Protein AF-A0A2N9HM85-F1 (afdb_monomer)

Organism: Fagus sylvatica (NCBI:txid28930)

Solvent-accessible surface area (backbone atoms only — not comparable to full-atom values): 8803 Å² total; per-residue (Å²): 139,84,81,83,81,77,75,78,82,62,70,68,52,64,62,59,63,73,64,68,80,76,82,79,84,82,86,87,78,65,55,76,76,68,76,42,79,41,68,39,23,58,72,33,53,54,25,59,75,50,76,71,78,40,60,45,69,61,37,33,52,51,23,52,52,49,54,49,51,52,48,57,45,32,49,74,68,55,48,31,87,81,44,66,90,64,82,64,99,50,78,68,79,36,53,92,46,44,84,79,74,85,58,92,87,58,59,78,91,76,63,75,72,59,95,60,85,48,70,67,35,42,21,55,50,22,51,52,39,51,52,37,51,57,57,62,75,72,111

Foldseek 3Di:
DDDDPDDDPPPVVVVVVVPPDPPDDDDDDDPDPTVDDAVCLCVQVVCVVVVNPDDSVVSNVVNVVVVVVVVVCCVVQQVCVLCVVPDDPDLCPLVVLAPPDDCPVPDLVPLPQDDDPDSSNSNSVNVSSVSSVVVVVVD

Nearest PDB structures (foldseek):
  3hb1-assembly2_B  TM=9.729E-01  e=5.567E-06  Homo sapiens
  3geb-assembly3_C  TM=9.424E-01  e=3.373E-06  Homo sapiens
  5zma-assembly1_B  TM=9.381E-01  e=3.566E-06  Homo sapiens
  7f8h-assembly1_B  TM=9.570E-01  e=1.894E-05  Homo sapiens
  7f8h-assembly2_A  TM=9.370E-01  e=1.434E-05  Homo sapiens

Mean predicted aligned error: 9.99 Å

pLDDT: mean 86.06, std 16.97, range [38.44, 98.06]

InterPro domains:
  IPR028472 Protein phosphatase EYA [PTHR10190] (21-137)
  IPR038102 EYA domain superfamily [G3DSA:3.40.50.12350] (25-139)

Radius of gyration: 25.87 Å; Cα contacts (8 Å, |Δi|>4): 83; chains: 1; bounding box: 54×26×94 Å

Structure (mmCIF, N/CA/C/O backbone):
data_AF-A0A2N9HM85-F1
#
_entry.id   AF-A0A2N9HM85-F1
#
loop_
_atom_site.group_PDB
_atom_site.id
_atom_site.type_symbol
_atom_site.label_atom_id
_atom_site.label_alt_id
_atom_site.label_comp_id
_atom_site.label_asym_id
_atom_site.label_entity_id
_atom_site.label_seq_id
_atom_site.pdbx_PDB_ins_code
_atom_site.Cartn_x
_atom_site.Cartn_y
_atom_site.Cartn_z
_atom_site.occupancy
_atom_site.B_iso_or_equiv
_atom_site.auth_seq_id
_atom_site.auth_comp_id
_atom_site.auth_asym_id
_atom_site.auth_atom_id
_atom_site.pdbx_PDB_model_num
ATOM 1 N N . MET A 1 1 ? -28.136 -8.174 -66.722 1.00 45.78 1 MET A N 1
ATOM 2 C CA . MET A 1 1 ? -27.991 -9.425 -65.947 1.00 45.78 1 MET A CA 1
ATOM 3 C C . MET A 1 1 ? -26.731 -9.283 -65.120 1.00 45.78 1 MET A C 1
ATOM 5 O O . MET A 1 1 ? -25.709 -8.934 -65.693 1.00 45.78 1 MET A O 1
ATOM 9 N N . GLY A 1 2 ? -26.832 -9.452 -63.808 1.00 41.81 2 GLY A N 1
ATOM 10 C CA . GLY A 1 2 ? -25.750 -9.206 -62.854 1.00 41.81 2 GLY A CA 1
ATOM 11 C C . GLY A 1 2 ? -26.347 -8.627 -61.581 1.00 41.81 2 GLY A C 1
ATOM 12 O O . GLY A 1 2 ? -26.688 -7.452 -61.539 1.00 41.81 2 GLY A O 1
ATOM 13 N N . GLU A 1 3 ? -26.612 -9.511 -60.634 1.00 39.69 3 GLU A N 1
ATOM 14 C CA . GLU A 1 3 ? -27.513 -9.351 -59.501 1.00 39.69 3 GLU A CA 1
ATOM 15 C C . GLU A 1 3 ? -26.946 -8.416 -58.421 1.00 39.69 3 GLU A C 1
ATOM 17 O O . GLU A 1 3 ? -25.785 -8.522 -58.034 1.00 39.69 3 GLU A O 1
ATOM 22 N N . ASN A 1 4 ? -27.790 -7.521 -57.897 1.00 38.44 4 ASN A N 1
ATOM 23 C CA . ASN A 1 4 ? -27.535 -6.852 -56.625 1.00 38.44 4 ASN A CA 1
ATOM 24 C C . ASN A 1 4 ? -27.737 -7.885 -55.509 1.00 38.44 4 ASN A C 1
ATOM 26 O O . ASN A 1 4 ? -28.881 -8.185 -55.159 1.00 38.44 4 ASN A O 1
ATOM 30 N N . LEU A 1 5 ? -26.651 -8.419 -54.944 1.00 41.34 5 LEU A N 1
ATOM 31 C CA . LEU A 1 5 ? -26.724 -9.152 -53.681 1.00 41.34 5 LEU A CA 1
ATOM 32 C C . LEU A 1 5 ? -27.127 -8.172 -52.571 1.00 41.34 5 LEU A C 1
ATOM 34 O O . LEU A 1 5 ? -26.307 -7.427 -52.038 1.00 41.34 5 LEU A O 1
ATOM 38 N N . ARG A 1 6 ? -28.417 -8.171 -52.229 1.00 44.88 6 ARG A N 1
ATOM 39 C CA . ARG A 1 6 ? -28.912 -7.653 -50.954 1.00 44.88 6 ARG A CA 1
ATOM 40 C C . ARG A 1 6 ? -28.466 -8.632 -49.872 1.00 44.88 6 ARG A C 1
ATOM 42 O O . ARG A 1 6 ? -28.985 -9.742 -49.794 1.00 44.88 6 ARG A O 1
ATOM 49 N N . VAL A 1 7 ? -27.490 -8.223 -49.072 1.00 50.09 7 VAL A N 1
ATOM 50 C CA . VAL A 1 7 ? -27.169 -8.896 -47.810 1.00 50.09 7 VAL A CA 1
ATOM 51 C C . VAL A 1 7 ? -28.343 -8.635 -46.848 1.00 50.09 7 VAL A C 1
ATOM 53 O O . VAL A 1 7 ? -28.803 -7.492 -46.796 1.00 50.09 7 VAL A O 1
ATOM 56 N N . PRO A 1 8 ? -28.896 -9.640 -46.146 1.00 42.66 8 PRO A N 1
ATOM 57 C CA . PRO A 1 8 ? -30.023 -9.419 -45.244 1.00 42.66 8 PRO A CA 1
ATOM 58 C C . PRO A 1 8 ? -29.569 -8.655 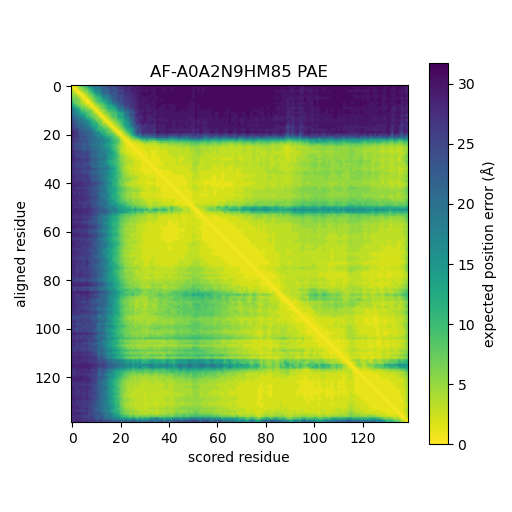-43.991 1.00 42.66 8 PRO A C 1
ATOM 60 O O . PRO A 1 8 ? -28.749 -9.152 -43.226 1.00 42.66 8 PRO A O 1
ATOM 63 N N . ASP A 1 9 ? -30.151 -7.478 -43.754 1.00 49.97 9 ASP A N 1
ATOM 64 C CA . ASP A 1 9 ? -29.974 -6.636 -42.554 1.00 49.97 9 ASP A CA 1
ATOM 65 C C . ASP A 1 9 ? -30.645 -7.218 -41.278 1.00 49.97 9 ASP A C 1
ATOM 67 O O . ASP A 1 9 ? -30.971 -6.483 -40.343 1.00 49.97 9 ASP A O 1
ATOM 71 N N . GLU A 1 10 ? -30.914 -8.528 -41.220 1.00 54.22 10 GLU A N 1
ATOM 72 C CA . GLU A 1 10 ? -31.702 -9.143 -40.135 1.00 54.22 10 GLU A CA 1
ATOM 73 C C . GLU A 1 10 ? -30.866 -9.813 -39.033 1.00 54.22 10 GLU A C 1
ATOM 75 O O . GLU A 1 10 ? -31.320 -9.863 -37.890 1.00 54.22 10 GLU A O 1
ATOM 80 N N . GLU A 1 11 ? -29.629 -10.252 -39.292 1.00 48.50 11 GLU A N 1
ATOM 81 C CA . GLU A 1 11 ? -28.813 -10.925 -38.259 1.00 48.50 11 GLU A CA 1
ATOM 82 C C . GLU A 1 11 ? -28.125 -9.952 -37.288 1.00 48.50 11 GLU A C 1
ATOM 84 O O . GLU A 1 11 ? -27.926 -10.264 -36.113 1.00 48.50 11 GLU A O 1
ATOM 89 N N . THR A 1 12 ? -27.823 -8.730 -37.726 1.00 46.34 12 THR A N 1
ATOM 90 C CA . THR A 1 12 ? -27.198 -7.696 -36.885 1.00 46.34 12 THR A CA 1
ATOM 91 C C . THR A 1 12 ? -28.178 -7.035 -35.923 1.00 46.34 12 THR A C 1
ATOM 93 O O . THR A 1 12 ? -27.752 -6.451 -34.930 1.00 46.34 12 THR A O 1
ATOM 96 N N . LYS A 1 13 ? -29.490 -7.143 -36.163 1.00 44.88 13 LYS A N 1
ATOM 97 C CA . LYS A 1 13 ? -30.505 -6.555 -35.281 1.00 44.88 13 LYS A CA 1
ATOM 98 C C . LYS A 1 13 ? -30.702 -7.371 -34.000 1.00 44.88 13 LYS A C 1
ATOM 100 O O . LYS A 1 13 ? -30.796 -6.788 -32.926 1.00 44.88 13 LYS A O 1
ATOM 105 N N . GLY A 1 14 ? -30.655 -8.703 -34.091 1.00 42.38 14 GLY A N 1
ATOM 106 C CA . GLY A 1 14 ? -30.880 -9.598 -32.946 1.00 42.38 14 GLY A CA 1
ATOM 107 C C . GLY A 1 14 ? -29.757 -9.606 -31.901 1.00 42.38 14 GLY A C 1
ATOM 108 O O . GLY A 1 14 ? -30.020 -9.821 -30.722 1.00 42.38 14 GLY A O 1
ATOM 109 N N . ILE A 1 15 ? -28.511 -9.328 -32.302 1.00 51.09 15 ILE A N 1
ATOM 110 C CA . ILE A 1 15 ? -27.353 -9.298 -31.386 1.00 51.09 15 ILE A CA 1
ATOM 111 C C . ILE A 1 15 ? -27.254 -7.947 -30.655 1.00 51.09 15 ILE A C 1
ATOM 113 O O . ILE A 1 15 ? -26.863 -7.881 -29.486 1.00 51.09 15 ILE A O 1
ATOM 117 N N . VAL A 1 16 ? -27.639 -6.858 -31.326 1.00 50.59 16 VAL A N 1
ATOM 118 C CA . VAL A 1 16 ? -27.582 -5.499 -30.762 1.00 50.59 16 VAL A CA 1
ATOM 119 C C . VAL A 1 16 ? -28.751 -5.246 -29.799 1.00 50.59 16 VAL A C 1
ATOM 121 O O . VAL A 1 16 ? -28.605 -4.499 -28.836 1.00 50.59 16 VAL A O 1
ATOM 124 N N . GLU A 1 17 ? -29.889 -5.917 -29.993 1.00 49.53 17 GLU A N 1
ATOM 125 C CA . GLU A 1 17 ? -31.078 -5.756 -29.146 1.00 49.53 17 GLU A CA 1
ATOM 126 C C . GLU A 1 17 ? -30.982 -6.534 -27.816 1.00 49.53 17 GLU A C 1
ATOM 128 O O . GLU A 1 17 ? -31.583 -6.129 -26.827 1.00 49.53 17 GLU A O 1
ATOM 133 N N . SER A 1 18 ? -30.160 -7.594 -27.734 1.00 52.47 18 SER A N 1
ATOM 134 C CA . SER A 1 18 ? -30.008 -8.401 -26.507 1.00 52.47 18 SER A CA 1
ATOM 135 C C . SER A 1 18 ? -28.888 -7.941 -25.562 1.00 52.47 18 SER A C 1
ATOM 137 O O . SER A 1 18 ? -28.656 -8.577 -24.532 1.00 52.47 18 SER A O 1
ATOM 139 N N . THR A 1 19 ? -28.135 -6.900 -25.924 1.00 55.09 19 THR A N 1
ATOM 140 C CA . THR A 1 19 ? -27.009 -6.380 -25.124 1.00 55.09 19 THR A CA 1
ATOM 141 C C . THR A 1 19 ? -27.318 -5.054 -24.436 1.00 55.09 19 THR A C 1
ATOM 143 O O . THR A 1 19 ? -26.558 -4.629 -23.564 1.00 55.09 19 THR A O 1
ATOM 146 N N . MET A 1 20 ? -28.453 -4.429 -24.756 1.00 61.69 20 MET A N 1
ATOM 147 C CA . MET A 1 20 ? -28.943 -3.274 -24.016 1.00 61.69 20 MET A CA 1
ATOM 148 C C . MET A 1 20 ? -29.717 -3.741 -22.781 1.00 61.69 20 MET A C 1
ATOM 150 O O . MET A 1 20 ? -30.691 -4.473 -22.897 1.00 61.69 20 MET A O 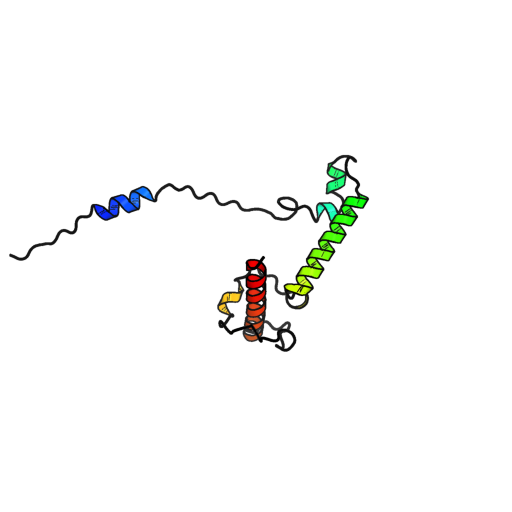1
ATOM 154 N N . ASP A 1 21 ? -29.267 -3.273 -21.618 1.00 62.81 21 ASP A N 1
ATOM 155 C CA . ASP A 1 21 ? -29.904 -3.374 -20.295 1.00 62.81 21 ASP A CA 1
ATOM 156 C C . ASP A 1 21 ? -29.343 -4.410 -19.307 1.00 62.81 21 ASP A C 1
ATOM 158 O O . ASP A 1 21 ? -29.991 -4.815 -18.343 1.00 62.81 21 ASP A O 1
ATOM 162 N N . ARG A 1 22 ? -28.060 -4.769 -19.437 1.00 71.12 22 ARG A N 1
ATOM 163 C CA . ARG A 1 22 ? -27.299 -5.132 -18.232 1.00 71.12 22 ARG A CA 1
ATOM 164 C C . ARG A 1 22 ? -26.881 -3.850 -17.531 1.00 71.12 22 ARG A C 1
ATOM 166 O O . ARG A 1 22 ? -25.825 -3.295 -17.822 1.00 71.12 22 ARG A O 1
ATOM 173 N N . ARG A 1 23 ? -27.733 -3.373 -16.622 1.00 84.81 23 ARG A N 1
ATOM 174 C CA . ARG A 1 23 ? -27.376 -2.322 -15.668 1.00 84.81 23 ARG A CA 1
ATOM 175 C C . ARG A 1 23 ? -26.071 -2.716 -14.968 1.00 84.81 23 ARG A C 1
ATOM 177 O O . ARG A 1 23 ? -26.022 -3.720 -14.261 1.00 84.81 23 ARG A O 1
ATOM 184 N N . LEU A 1 24 ? -25.014 -1.948 -15.221 1.00 90.06 24 LEU A N 1
ATOM 185 C CA . LEU A 1 24 ? -23.721 -2.107 -14.567 1.00 90.06 24 LEU A CA 1
ATOM 186 C C . LEU A 1 24 ? -23.717 -1.230 -13.316 1.00 90.06 24 LEU A C 1
ATOM 188 O O . LEU A 1 24 ? -23.663 -0.006 -13.422 1.00 90.06 24 LEU A O 1
ATOM 192 N N . ASP A 1 25 ? -23.775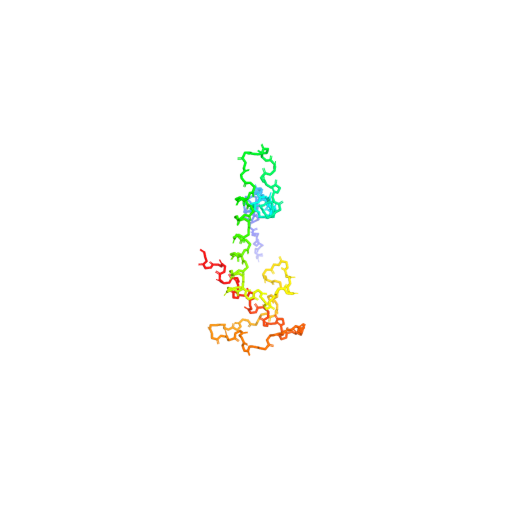 -1.851 -12.144 1.00 93.62 25 ASP A N 1
ATOM 193 C CA . ASP A 1 25 ? -23.610 -1.140 -10.880 1.00 93.62 25 ASP A CA 1
ATOM 194 C C . ASP A 1 25 ? -22.119 -1.119 -10.501 1.00 93.62 25 ASP A C 1
ATOM 196 O O . ASP A 1 25 ? -21.470 -2.161 -10.395 1.00 93.62 25 ASP A O 1
ATOM 200 N N . VAL A 1 26 ? -21.569 0.084 -10.316 1.00 96.00 26 VAL A N 1
ATOM 201 C CA . VAL A 1 26 ? -20.177 0.311 -9.900 1.00 96.00 26 VAL A CA 1
ATOM 202 C C . VAL A 1 26 ? -20.183 0.851 -8.475 1.00 96.00 26 VAL A C 1
ATOM 204 O O . VAL A 1 26 ? -20.730 1.923 -8.219 1.00 96.00 26 VAL A O 1
ATOM 207 N N . TYR A 1 27 ? -19.561 0.119 -7.552 1.00 95.69 27 TYR A N 1
ATOM 208 C CA . TYR A 1 27 ? -19.441 0.520 -6.151 1.00 95.69 27 TYR A CA 1
ATOM 209 C C . TYR A 1 27 ? -18.051 1.095 -5.892 1.00 95.69 27 TYR A C 1
ATOM 211 O O . TYR A 1 27 ? -17.048 0.401 -6.047 1.00 95.69 27 TYR A O 1
ATOM 219 N N . VAL A 1 28 ? -18.004 2.363 -5.490 1.00 96.31 28 VAL A N 1
ATOM 220 C CA . VAL A 1 28 ? -16.771 3.052 -5.103 1.00 96.31 28 VAL A CA 1
ATOM 221 C C . VAL A 1 28 ? -16.716 3.084 -3.583 1.00 96.31 28 VAL A C 1
ATOM 223 O O . VAL A 1 28 ? -17.616 3.632 -2.947 1.00 96.31 28 VAL A O 1
ATOM 226 N N . TRP A 1 29 ? -15.682 2.474 -3.014 1.00 97.00 29 TRP A N 1
ATOM 227 C CA . TRP A 1 29 ? -15.514 2.343 -1.571 1.00 97.00 29 TRP A CA 1
ATOM 228 C C . TRP A 1 29 ? -14.411 3.268 -1.073 1.00 97.00 29 TRP A C 1
ATOM 230 O O . TRP A 1 29 ? -13.358 3.375 -1.701 1.00 97.00 29 TRP A O 1
ATOM 240 N N . ASP A 1 30 ? -14.649 3.888 0.077 1.00 96.38 30 ASP A N 1
ATOM 241 C CA . ASP A 1 30 ? -13.565 4.362 0.930 1.00 96.38 30 ASP A CA 1
ATOM 242 C C . ASP A 1 30 ? -12.991 3.174 1.719 1.00 96.38 30 ASP A C 1
ATOM 244 O O . ASP A 1 30 ? -13.689 2.188 1.962 1.00 96.38 30 ASP A O 1
ATOM 248 N N . MET A 1 31 ? -11.715 3.232 2.086 1.00 95.38 31 MET A N 1
ATOM 249 C CA . MET A 1 31 ? -11.027 2.116 2.737 1.00 95.38 31 MET A CA 1
ATOM 250 C C . MET A 1 31 ? -11.093 2.232 4.259 1.00 95.38 31 MET A C 1
ATOM 252 O O . MET A 1 31 ? -11.637 1.355 4.933 1.00 95.38 31 MET A O 1
ATOM 256 N N . ASP A 1 32 ? -10.536 3.312 4.795 1.00 94.75 32 ASP A N 1
ATOM 257 C CA . ASP A 1 32 ? -10.351 3.513 6.227 1.00 94.75 32 ASP A CA 1
ATOM 258 C C . ASP A 1 32 ? -11.645 4.003 6.879 1.00 94.75 32 ASP A C 1
ATOM 260 O O . ASP A 1 32 ? -12.325 4.887 6.372 1.00 94.75 32 ASP A O 1
ATOM 264 N N . GLU A 1 33 ? -12.016 3.382 7.989 1.00 94.44 33 GLU A N 1
ATOM 265 C CA . GLU A 1 33 ? -13.277 3.588 8.711 1.00 94.44 33 GLU A CA 1
ATOM 266 C C . GLU A 1 33 ? -14.557 3.286 7.913 1.00 94.44 33 GLU A C 1
ATOM 268 O O . GLU A 1 33 ? -15.664 3.590 8.359 1.00 94.44 33 GLU A O 1
ATOM 273 N N . THR A 1 34 ? -14.412 2.618 6.763 1.00 95.12 34 THR A N 1
ATOM 274 C CA . THR A 1 34 ? -15.517 2.066 5.965 1.00 95.12 34 THR A CA 1
ATOM 275 C C . THR A 1 34 ? -15.364 0.558 5.779 1.00 95.12 34 THR A C 1
ATOM 277 O O . THR A 1 34 ? -16.237 -0.202 6.197 1.00 95.12 34 THR A O 1
ATOM 280 N N . LEU A 1 35 ? -14.261 0.105 5.173 1.00 96.38 35 LEU A N 1
ATOM 281 C CA . LEU A 1 35 ? -13.967 -1.322 4.997 1.00 96.38 35 LEU A CA 1
ATOM 282 C C . LEU A 1 35 ? -13.125 -1.880 6.146 1.00 96.38 35 LEU A C 1
ATOM 284 O O . LEU A 1 35 ? -13.322 -3.022 6.560 1.00 96.38 35 LEU A O 1
ATOM 288 N N . ILE A 1 36 ? -12.188 -1.079 6.651 1.00 95.81 36 ILE A N 1
ATOM 289 C CA . ILE A 1 36 ? -11.294 -1.435 7.757 1.00 95.81 36 ILE A CA 1
ATOM 290 C C . ILE A 1 36 ? -11.377 -0.390 8.866 1.00 95.81 36 ILE A C 1
ATOM 292 O O . ILE A 1 36 ? -11.793 0.734 8.619 1.00 95.81 36 ILE A O 1
ATOM 296 N N . LEU A 1 37 ? -10.953 -0.753 10.076 1.00 95.06 37 LEU A N 1
ATOM 297 C CA . LEU A 1 37 ? -10.812 0.175 11.197 1.00 95.06 37 LEU A CA 1
ATOM 298 C C . LEU A 1 37 ? -9.333 0.261 11.559 1.00 95.06 37 LEU A C 1
ATOM 300 O O . LEU A 1 37 ? -8.772 -0.738 12.014 1.00 95.06 37 LEU A O 1
ATOM 304 N N . LEU A 1 38 ? -8.694 1.414 11.363 1.00 96.19 38 LEU A N 1
ATOM 305 C CA . LEU A 1 38 ? -7.277 1.572 11.696 1.00 96.19 38 LEU A CA 1
ATOM 306 C C . LEU A 1 38 ? -7.004 2.906 12.379 1.00 96.19 38 LEU A C 1
ATOM 308 O O . LEU A 1 38 ? -6.532 2.913 13.519 1.00 96.19 38 LEU A O 1
ATOM 312 N N . LYS A 1 39 ? -7.338 4.034 11.746 1.00 95.94 39 LYS A N 1
ATOM 313 C CA . LYS A 1 39 ? -7.146 5.352 12.370 1.00 95.94 39 LYS A CA 1
ATOM 314 C C . LYS A 1 39 ? -7.947 5.486 13.659 1.00 95.94 39 LYS A C 1
ATOM 316 O O . LYS A 1 39 ? -7.423 6.000 14.645 1.00 95.94 39 LYS A O 1
ATOM 321 N N . SER A 1 40 ? -9.180 4.992 13.676 1.00 96.25 40 SER A N 1
ATOM 322 C CA . SER A 1 40 ? -10.079 5.025 14.830 1.00 96.25 40 SER A CA 1
ATOM 323 C C . SER A 1 40 ? -9.581 4.166 15.999 1.00 96.25 40 SER A C 1
ATOM 325 O O . SER A 1 40 ? -9.826 4.497 17.163 1.00 96.25 40 SER A O 1
ATOM 327 N N . LEU A 1 41 ? -8.830 3.094 15.711 1.00 97.06 41 LEU A N 1
ATOM 328 C CA . LEU A 1 41 ? -8.119 2.308 16.721 1.00 97.06 41 LEU A CA 1
ATOM 329 C C . LEU A 1 41 ? -6.906 3.066 17.262 1.00 97.06 41 LEU A C 1
ATOM 331 O O . LEU A 1 41 ? -6.702 3.083 18.472 1.00 97.06 41 LEU A O 1
ATOM 335 N N . LEU A 1 42 ? -6.126 3.711 16.389 1.00 97.06 42 LEU A N 1
ATOM 336 C CA . LEU A 1 42 ? -4.906 4.442 16.751 1.00 97.06 42 LEU A CA 1
ATOM 337 C C . LEU A 1 42 ? -5.171 5.713 17.564 1.00 97.06 42 LEU A C 1
ATOM 339 O O . LEU A 1 42 ? -4.376 6.058 18.437 1.00 97.06 42 LEU A O 1
ATOM 343 N N . ASN A 1 43 ? -6.273 6.411 17.290 1.00 96.19 43 ASN A N 1
ATOM 344 C CA . ASN A 1 43 ? -6.655 7.630 18.007 1.00 96.19 43 ASN A CA 1
ATOM 345 C C . ASN A 1 43 ? -7.677 7.385 19.134 1.00 96.19 43 ASN A C 1
ATOM 347 O O . ASN A 1 43 ? -8.035 8.327 19.834 1.00 96.19 43 ASN A O 1
ATOM 351 N N . GLY A 1 44 ? -8.143 6.145 19.317 1.00 94.94 44 GLY A N 1
ATOM 352 C CA . GLY A 1 44 ? -9.057 5.751 20.392 1.00 94.94 44 GLY A CA 1
ATOM 353 C C . GLY A 1 44 ? -10.537 6.071 20.160 1.00 94.94 44 GLY A C 1
ATOM 354 O O . GLY A 1 44 ? -11.386 5.586 20.914 1.00 94.94 44 GLY A O 1
ATOM 355 N N . THR A 1 45 ? -10.871 6.807 19.097 1.00 95.94 45 THR A N 1
ATOM 356 C CA . THR A 1 45 ? -12.251 7.232 18.801 1.00 95.94 45 THR A CA 1
ATOM 357 C C . THR A 1 45 ? -13.192 6.057 18.548 1.00 95.94 45 THR A C 1
ATOM 359 O O . THR A 1 45 ? -14.381 6.150 18.860 1.00 95.94 45 THR A O 1
ATOM 362 N N . TYR A 1 46 ? -12.669 4.917 18.075 1.00 94.94 46 TYR A N 1
ATOM 363 C CA . TYR A 1 46 ? -13.457 3.692 17.968 1.00 94.94 46 TYR A CA 1
ATOM 364 C C . TYR A 1 46 ? -14.002 3.266 19.329 1.00 94.94 46 TYR A C 1
ATOM 366 O O . TYR A 1 46 ? -15.188 3.006 19.443 1.00 94.94 46 TYR A O 1
ATOM 374 N N . ALA A 1 47 ? -13.177 3.202 20.377 1.00 94.94 47 ALA A N 1
ATOM 375 C CA . ALA A 1 47 ? -13.634 2.731 21.684 1.00 94.94 47 ALA A CA 1
ATOM 376 C C . ALA A 1 47 ? -14.583 3.733 22.364 1.00 94.94 47 ALA A C 1
ATOM 378 O O . ALA A 1 47 ? -15.568 3.325 22.986 1.00 94.94 47 ALA A O 1
ATOM 379 N N . GLU A 1 48 ? -14.316 5.033 22.205 1.00 93.75 48 GLU A N 1
ATOM 380 C CA . GLU A 1 48 ? -15.153 6.117 22.732 1.00 93.75 48 GLU A CA 1
ATOM 381 C C . GLU A 1 48 ? -16.579 6.073 22.170 1.00 93.75 48 GLU A C 1
ATOM 383 O O . GLU A 1 48 ? -17.542 6.217 22.925 1.00 93.75 48 GLU A O 1
ATOM 388 N N . ALA A 1 49 ? -16.730 5.776 20.874 1.00 93.69 49 ALA A N 1
ATOM 389 C CA . ALA A 1 49 ? -18.030 5.695 20.208 1.00 93.69 49 ALA A CA 1
ATOM 390 C C . ALA A 1 49 ? -18.972 4.624 20.799 1.00 93.69 49 ALA A C 1
ATOM 392 O O . ALA A 1 49 ? -20.188 4.702 20.623 1.00 93.69 49 ALA A O 1
ATOM 393 N N . PHE A 1 50 ? -18.437 3.639 21.52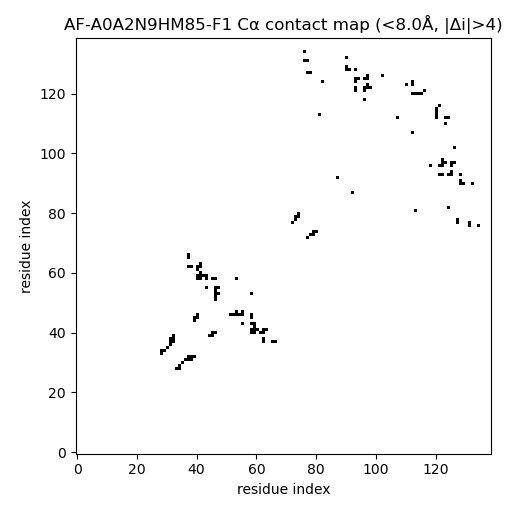8 1.00 92.69 50 PHE A N 1
ATOM 394 C CA . PHE A 1 50 ? -19.214 2.567 22.161 1.00 92.69 50 PHE A CA 1
ATOM 395 C C . PHE A 1 50 ? -19.463 2.794 23.662 1.00 92.69 50 PHE A C 1
ATOM 397 O O . PHE A 1 50 ? -19.796 1.849 24.379 1.00 92.69 50 PHE A O 1
ATOM 404 N N . ASN A 1 51 ? -19.326 4.030 24.160 1.00 87.06 51 ASN A N 1
ATOM 405 C CA . ASN A 1 51 ? -19.730 4.436 25.514 1.00 87.06 51 ASN A CA 1
ATOM 406 C C . ASN A 1 51 ? -19.206 3.505 26.630 1.00 87.06 51 ASN A C 1
ATOM 408 O O . ASN A 1 51 ? -19.945 3.101 27.528 1.00 87.06 51 ASN A O 1
ATOM 412 N N . GLY A 1 52 ? -17.923 3.136 26.556 1.00 85.56 52 GLY A N 1
ATOM 413 C CA . GLY A 1 52 ? -17.251 2.311 27.567 1.00 85.56 52 GLY A CA 1
ATOM 414 C C . GLY A 1 52 ? -17.466 0.801 27.429 1.00 85.56 52 GLY A C 1
ATOM 415 O O . GLY A 1 52 ? -16.935 0.040 28.233 1.00 85.56 52 GLY A O 1
ATOM 416 N N . SER A 1 53 ? -18.185 0.332 26.402 1.00 92.56 53 SER A N 1
ATOM 417 C CA . SER A 1 53 ? -18.336 -1.108 26.139 1.00 92.56 53 SER A CA 1
ATOM 418 C C . SER A 1 53 ? -17.118 -1.739 25.442 1.00 92.56 53 SER A C 1
ATOM 420 O O . SER A 1 53 ? -17.133 -2.934 25.135 1.00 92.56 53 SER A O 1
ATOM 422 N N . LYS A 1 54 ? -16.096 -0.942 25.113 1.00 94.31 54 LYS A N 1
ATOM 423 C CA . LYS A 1 54 ? -14.843 -1.361 24.475 1.00 94.31 54 LYS A CA 1
ATOM 424 C C . LYS A 1 54 ? -13.667 -0.921 25.340 1.00 94.31 54 LYS A C 1
ATOM 426 O O . LYS A 1 54 ? -13.693 0.155 25.929 1.00 94.31 54 LYS A O 1
ATOM 431 N N . ASP A 1 55 ? -12.630 -1.749 25.378 1.00 96.25 55 ASP A N 1
ATOM 432 C CA . ASP A 1 55 ? -11.376 -1.420 26.050 1.00 96.25 55 ASP A CA 1
ATOM 433 C C . ASP A 1 55 ? -10.536 -0.498 25.153 1.00 96.25 55 ASP A C 1
ATOM 435 O O . ASP A 1 55 ? -10.043 -0.912 24.098 1.00 96.25 55 ASP A O 1
ATOM 439 N N . LEU A 1 56 ? -10.396 0.760 25.578 1.00 95.25 56 LEU A N 1
ATOM 440 C CA . LEU A 1 56 ? -9.616 1.781 24.880 1.00 95.25 56 LEU A CA 1
ATOM 441 C C . LEU A 1 56 ? -8.142 1.385 24.744 1.00 95.25 56 LEU A C 1
ATOM 443 O O . LEU A 1 56 ? -7.569 1.502 23.662 1.00 95.25 56 LEU A O 1
ATOM 447 N N . GLN A 1 57 ? -7.532 0.893 25.824 1.00 96.81 57 GLN A N 1
ATOM 448 C CA . GLN A 1 57 ? -6.114 0.548 25.835 1.00 96.81 57 GLN A CA 1
ATOM 449 C C . GLN A 1 57 ? -5.846 -0.620 24.888 1.00 96.81 57 GLN A C 1
ATOM 451 O O . GLN A 1 57 ? -4.900 -0.579 24.099 1.00 96.81 57 GLN A O 1
ATOM 456 N N . LYS A 1 58 ? -6.727 -1.626 24.899 1.00 96.56 58 LYS A N 1
ATOM 457 C CA . LYS A 1 58 ? -6.629 -2.753 23.973 1.00 96.56 58 LYS A CA 1
ATOM 458 C C . LYS A 1 58 ? -6.816 -2.328 22.517 1.00 96.56 58 LYS A C 1
ATOM 460 O O . LYS A 1 58 ? -6.104 -2.832 21.652 1.00 96.56 58 LYS A O 1
ATOM 465 N N . GLY A 1 59 ? -7.737 -1.403 22.243 1.00 95.94 59 GLY A N 1
ATOM 466 C CA . GLY A 1 59 ? -7.933 -0.839 20.905 1.00 95.94 59 GLY A CA 1
ATOM 467 C C . GLY A 1 59 ? -6.670 -0.159 20.372 1.00 95.94 59 GLY A C 1
ATOM 468 O O . GLY A 1 59 ? -6.220 -0.481 19.273 1.00 95.94 59 GLY A O 1
ATOM 469 N N . LEU A 1 60 ? -6.049 0.694 21.192 1.00 97.88 60 LEU A N 1
ATOM 470 C CA . LEU A 1 60 ? -4.794 1.377 20.860 1.00 97.88 60 LEU A CA 1
ATOM 471 C C . LEU A 1 60 ? -3.643 0.391 20.614 1.00 97.88 60 LEU A C 1
ATOM 473 O O . LEU A 1 60 ? -2.851 0.580 19.691 1.00 97.88 60 LEU A O 1
ATOM 477 N N . GLU A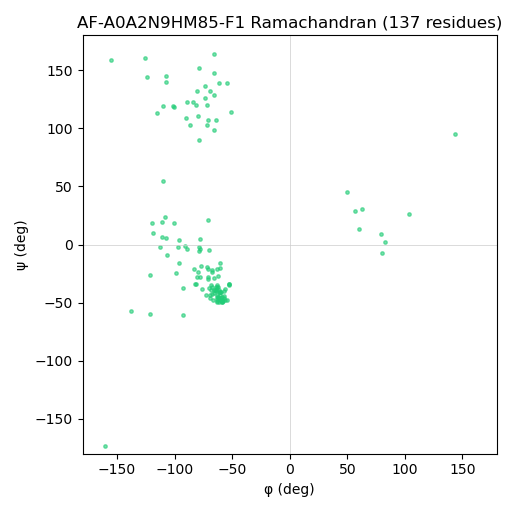 1 61 ? -3.538 -0.668 21.422 1.00 98.06 61 GLU A N 1
ATOM 478 C CA . GLU A 1 61 ? -2.547 -1.732 21.219 1.00 98.06 61 GLU A CA 1
ATOM 479 C C . GLU A 1 61 ? -2.728 -2.434 19.872 1.00 98.06 61 GLU A C 1
ATOM 481 O O . GLU A 1 61 ? -1.757 -2.594 19.135 1.00 98.06 61 GLU A O 1
ATOM 486 N N . ILE A 1 62 ? -3.960 -2.828 19.535 1.00 97.62 62 ILE A N 1
ATOM 487 C CA . ILE A 1 62 ? -4.263 -3.495 18.262 1.00 97.62 62 ILE A CA 1
ATOM 488 C C . ILE A 1 62 ? -3.941 -2.569 17.089 1.00 97.62 62 ILE A C 1
ATOM 490 O O . ILE A 1 62 ? -3.294 -3.017 16.146 1.00 97.62 62 ILE A O 1
ATOM 494 N N . GLY A 1 63 ? -4.334 -1.292 17.165 1.00 97.31 63 GLY A N 1
ATOM 495 C CA . GLY A 1 63 ? -4.035 -0.303 16.129 1.00 97.31 63 GLY A CA 1
ATOM 496 C C . GLY A 1 63 ? -2.533 -0.189 15.862 1.00 97.31 63 GLY A C 1
ATOM 497 O O . GLY A 1 63 ? -2.104 -0.301 14.718 1.00 97.31 63 GLY A O 1
ATOM 498 N N . LYS A 1 64 ? -1.719 -0.067 16.919 1.00 98.06 64 LYS A N 1
ATOM 499 C CA . LYS A 1 64 ? -0.250 0.002 16.803 1.00 98.06 64 LYS A CA 1
ATOM 500 C C . LYS A 1 64 ? 0.364 -1.282 16.253 1.00 98.06 64 LYS A C 1
ATOM 502 O O . LYS A 1 64 ? 1.318 -1.227 15.483 1.00 98.06 64 LYS A O 1
ATOM 507 N N . MET A 1 65 ? -0.156 -2.444 16.654 1.00 98.00 65 MET A N 1
ATOM 508 C CA . MET A 1 65 ? 0.291 -3.725 16.102 1.00 98.00 65 MET A CA 1
ATOM 509 C C . MET A 1 65 ? -0.003 -3.807 14.603 1.00 98.00 65 MET A C 1
ATOM 511 O O . MET A 1 65 ? 0.871 -4.197 13.836 1.00 98.00 65 MET A O 1
ATOM 515 N N . TRP A 1 66 ? -1.209 -3.418 14.186 1.00 97.06 66 TRP A N 1
ATOM 516 C CA . TRP A 1 66 ? -1.603 -3.384 12.779 1.00 97.06 66 TRP A CA 1
ATOM 517 C C . TRP A 1 66 ? -0.745 -2.425 11.960 1.00 97.06 66 TRP A C 1
ATOM 519 O O . TRP A 1 66 ? -0.206 -2.834 10.938 1.00 97.06 66 TRP A O 1
ATOM 529 N N . GLU A 1 67 ? -0.572 -1.186 12.423 1.00 97.12 67 GLU A N 1
ATOM 530 C CA . GLU A 1 67 ? 0.281 -0.187 11.769 1.00 97.12 67 GLU A CA 1
ATOM 531 C C . GLU A 1 67 ? 1.700 -0.722 11.559 1.00 97.12 67 GLU A C 1
ATOM 533 O O . GLU A 1 67 ? 2.214 -0.695 10.442 1.00 97.12 67 GLU A O 1
ATOM 538 N N . LYS A 1 68 ? 2.294 -1.306 12.605 1.00 97.19 68 LYS A N 1
ATOM 539 C CA . LYS A 1 68 ? 3.613 -1.927 12.507 1.00 97.19 68 LYS A CA 1
ATOM 540 C C . LYS A 1 68 ? 3.646 -3.047 11.466 1.00 97.19 68 LYS A C 1
ATOM 542 O O . LYS A 1 68 ? 4.551 -3.076 10.646 1.00 97.19 68 LYS A O 1
ATOM 547 N N . HIS A 1 69 ? 2.678 -3.962 11.482 1.00 97.00 69 HIS A N 1
ATOM 548 C CA . HIS A 1 69 ? 2.646 -5.068 10.523 1.00 97.00 69 HIS A CA 1
ATOM 549 C C . HIS A 1 69 ? 2.483 -4.598 9.076 1.00 97.00 69 HIS A C 1
ATOM 551 O O . HIS A 1 69 ? 3.079 -5.195 8.183 1.00 97.00 69 HIS A O 1
ATOM 557 N N . ILE A 1 70 ? 1.695 -3.544 8.845 1.00 95.94 70 ILE A N 1
ATOM 558 C CA . ILE A 1 70 ? 1.541 -2.937 7.520 1.00 95.94 70 ILE A CA 1
ATOM 559 C C . ILE A 1 70 ? 2.882 -2.367 7.052 1.00 95.94 70 ILE A C 1
ATOM 561 O O . ILE A 1 70 ? 3.300 -2.673 5.940 1.00 95.94 70 ILE A O 1
ATOM 565 N N . LEU A 1 71 ? 3.572 -1.598 7.900 1.00 95.69 71 LEU A N 1
ATOM 566 C CA . LEU A 1 71 ? 4.877 -1.018 7.569 1.00 95.69 71 LEU A CA 1
ATOM 567 C C . LEU A 1 71 ? 5.937 -2.099 7.326 1.00 95.69 71 LEU A C 1
ATOM 569 O O . LEU A 1 71 ? 6.537 -2.115 6.257 1.00 95.69 71 LEU A O 1
ATOM 573 N N . ASP A 1 72 ? 6.071 -3.069 8.237 1.00 96.38 72 ASP A N 1
ATOM 574 C CA . ASP A 1 72 ? 7.023 -4.181 8.106 1.00 96.38 72 ASP A CA 1
ATOM 575 C C . ASP A 1 72 ? 6.800 -4.965 6.790 1.00 96.38 72 ASP A C 1
ATOM 577 O O . ASP A 1 72 ? 7.751 -5.395 6.131 1.00 96.38 72 ASP A O 1
ATOM 581 N N . LEU A 1 73 ? 5.538 -5.155 6.383 1.00 95.44 73 LEU A N 1
ATOM 582 C CA . LEU A 1 73 ? 5.189 -5.798 5.114 1.00 95.44 73 LEU A CA 1
ATOM 583 C C . LEU A 1 73 ? 5.557 -4.918 3.916 1.00 95.44 73 LEU A C 1
ATOM 585 O O . LEU A 1 73 ? 6.140 -5.411 2.948 1.00 95.44 73 LEU A O 1
ATOM 589 N N . CYS A 1 74 ? 5.220 -3.632 3.969 1.00 94.50 74 CYS A N 1
ATOM 590 C CA . CYS A 1 74 ? 5.525 -2.666 2.920 1.00 94.50 74 CYS A CA 1
ATOM 591 C C . CYS A 1 74 ? 7.040 -2.537 2.688 1.00 94.50 74 CYS A C 1
ATOM 593 O O . CYS A 1 74 ? 7.483 -2.584 1.537 1.00 94.50 74 CYS A O 1
ATOM 595 N N . ASP A 1 75 ? 7.836 -2.469 3.752 1.00 93.94 75 ASP A N 1
ATOM 596 C CA . ASP A 1 75 ? 9.298 -2.420 3.677 1.00 93.94 75 ASP A CA 1
ATOM 597 C C . ASP A 1 75 ? 9.868 -3.733 3.129 1.00 93.94 75 ASP A C 1
ATOM 599 O O . ASP A 1 75 ? 10.651 -3.732 2.178 1.00 93.94 75 ASP A O 1
ATOM 603 N N . GLY A 1 76 ? 9.418 -4.874 3.662 1.00 92.56 76 GLY A N 1
ATOM 604 C CA . GLY A 1 76 ? 9.948 -6.185 3.286 1.00 92.56 76 GLY A CA 1
ATOM 605 C C . GLY A 1 76 ? 9.563 -6.657 1.880 1.00 92.56 76 GLY A C 1
ATOM 606 O O . GLY A 1 76 ? 10.311 -7.409 1.252 1.00 92.56 76 GLY A O 1
ATOM 607 N N . TYR A 1 77 ? 8.399 -6.250 1.365 1.00 91.81 77 TYR A N 1
ATOM 608 C CA . TYR A 1 77 ? 7.861 -6.801 0.117 1.00 91.81 77 TYR A CA 1
ATOM 609 C C . TYR A 1 77 ? 7.607 -5.772 -0.977 1.00 91.81 77 TYR A C 1
ATOM 611 O O . TYR A 1 77 ? 7.655 -6.166 -2.149 1.00 91.81 77 TYR A O 1
ATOM 619 N N . PHE A 1 78 ? 7.368 -4.506 -0.631 1.00 93.50 78 PHE A N 1
ATOM 620 C CA . PHE A 1 78 ? 6.906 -3.475 -1.565 1.00 93.50 78 PHE A CA 1
ATOM 621 C C . PHE A 1 78 ? 7.855 -2.283 -1.709 1.00 93.50 78 PHE A C 1
ATOM 623 O O . PHE A 1 78 ? 7.454 -1.252 -2.242 1.00 93.50 78 PHE A O 1
ATOM 630 N N . PHE A 1 79 ? 9.124 -2.442 -1.320 1.00 93.88 79 PHE A N 1
ATOM 631 C CA . PHE A 1 79 ? 10.175 -1.438 -1.525 1.00 93.88 79 PHE A CA 1
ATOM 632 C C . PHE A 1 79 ? 9.833 -0.074 -0.911 1.00 93.88 79 PHE A C 1
ATOM 634 O O . PHE A 1 79 ? 10.251 0.954 -1.445 1.00 93.88 79 PHE A O 1
ATOM 641 N N . TYR A 1 80 ? 9.041 -0.051 0.164 1.00 93.19 80 TYR A N 1
ATOM 642 C CA . TYR A 1 80 ? 8.406 1.171 0.653 1.00 93.19 80 TYR A CA 1
ATOM 643 C C . TYR A 1 80 ? 9.411 2.282 0.970 1.00 93.19 80 TYR A C 1
ATOM 645 O O . TYR A 1 80 ? 9.258 3.374 0.429 1.00 93.19 80 TYR A O 1
ATOM 653 N N . GLU A 1 81 ? 10.507 1.985 1.675 1.00 91.88 81 GLU A N 1
ATOM 654 C CA . GLU A 1 81 ? 11.598 2.949 1.913 1.00 91.88 81 GLU A CA 1
ATOM 655 C C . GLU A 1 81 ? 12.151 3.596 0.628 1.00 91.88 81 GLU A C 1
ATOM 657 O O . GLU A 1 81 ? 12.559 4.757 0.624 1.00 91.88 81 GLU A O 1
ATOM 662 N N . GLN A 1 82 ? 12.175 2.860 -0.487 1.00 91.69 82 GLN A N 1
ATOM 663 C CA . GLN A 1 82 ? 12.704 3.358 -1.757 1.00 91.69 82 GLN A CA 1
ATOM 664 C C . GLN A 1 82 ? 11.672 4.221 -2.495 1.00 91.69 82 GLN A C 1
ATOM 666 O O . GLN A 1 82 ? 12.041 5.169 -3.189 1.00 91.69 82 GLN A O 1
ATOM 671 N N . ILE A 1 83 ? 10.381 3.893 -2.376 1.00 91.56 83 ILE A N 1
ATOM 672 C CA . ILE A 1 83 ? 9.323 4.457 -3.225 1.00 91.56 83 ILE A CA 1
ATOM 673 C C . ILE A 1 83 ? 8.324 5.360 -2.492 1.00 91.56 83 ILE A C 1
ATOM 675 O O . ILE A 1 83 ? 7.460 5.927 -3.155 1.00 91.56 83 ILE A O 1
ATOM 679 N N . GLU A 1 84 ? 8.432 5.544 -1.173 1.00 90.25 84 GLU A N 1
ATOM 680 C CA . GLU A 1 84 ? 7.478 6.322 -0.358 1.00 90.25 84 GLU A CA 1
ATOM 681 C C . GLU A 1 84 ? 7.223 7.740 -0.901 1.00 90.25 84 GLU A C 1
ATOM 683 O O . GLU A 1 84 ? 6.098 8.242 -0.886 1.00 90.25 84 GLU A O 1
ATOM 688 N N . ASN A 1 85 ? 8.253 8.365 -1.476 1.00 87.62 85 ASN A N 1
ATOM 689 C CA . ASN A 1 85 ? 8.183 9.714 -2.038 1.00 87.62 85 ASN A CA 1
ATOM 690 C C . ASN A 1 85 ? 7.535 9.763 -3.436 1.00 87.62 85 ASN A C 1
ATOM 692 O O . ASN A 1 85 ? 7.280 10.842 -3.974 1.00 87.62 85 ASN A O 1
ATOM 696 N N . TYR A 1 86 ? 7.228 8.608 -4.028 1.00 85.81 86 TYR A N 1
ATOM 697 C CA . TYR A 1 86 ? 6.633 8.458 -5.353 1.00 85.81 86 TYR A CA 1
ATOM 698 C C . TYR A 1 86 ? 5.189 7.959 -5.271 1.00 85.81 86 TYR A C 1
ATOM 700 O O . TYR A 1 86 ? 4.808 6.983 -5.913 1.00 85.81 86 TYR A O 1
ATOM 708 N N . ASN A 1 87 ? 4.357 8.672 -4.516 1.00 81.88 87 ASN A N 1
ATOM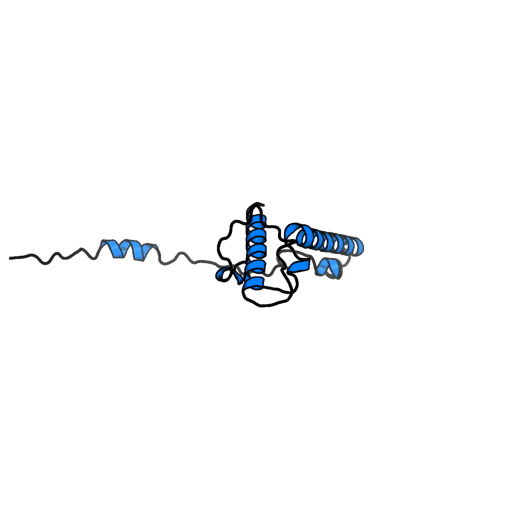 709 C CA . ASN A 1 87 ? 2.946 8.336 -4.356 1.00 81.88 87 ASN A CA 1
ATOM 710 C C . ASN A 1 87 ? 2.179 8.454 -5.694 1.00 81.88 87 ASN A C 1
ATOM 712 O O . ASN A 1 87 ? 1.943 9.558 -6.202 1.00 81.88 87 ASN A O 1
ATOM 716 N N . LYS A 1 88 ? 1.816 7.311 -6.291 1.00 87.94 88 LYS A N 1
ATOM 717 C CA . LYS A 1 88 ? 1.024 7.225 -7.527 1.00 87.94 88 LYS A CA 1
ATOM 718 C C . LYS A 1 88 ? -0.397 6.738 -7.235 1.00 87.94 88 LYS A C 1
ATOM 720 O O . LYS A 1 88 ? -0.576 5.864 -6.396 1.00 87.94 88 LYS A O 1
ATOM 725 N N . PRO A 1 89 ? -1.405 7.241 -7.971 1.00 86.00 89 PRO A N 1
ATOM 726 C CA . PRO A 1 89 ? -2.807 6.921 -7.698 1.00 86.00 89 PRO A CA 1
ATOM 727 C C . PRO A 1 89 ? -3.214 5.483 -8.062 1.00 86.00 89 PRO A C 1
ATOM 729 O O . PRO A 1 89 ? -4.245 5.016 -7.592 1.00 86.00 89 PRO A O 1
ATOM 732 N N . PHE A 1 90 ? -2.453 4.792 -8.917 1.00 87.06 90 PHE A N 1
ATOM 733 C CA . PHE A 1 90 ? -2.689 3.400 -9.311 1.00 87.06 90 PHE A CA 1
ATOM 734 C C . PHE A 1 90 ? -1.376 2.740 -9.766 1.00 87.06 90 PHE A C 1
ATOM 736 O O . PHE A 1 90 ? -0.431 3.437 -10.147 1.00 87.06 90 PHE A O 1
ATOM 743 N N . LEU A 1 91 ? -1.315 1.402 -9.732 1.00 85.31 91 LEU A N 1
ATOM 744 C CA . LEU A 1 91 ? -0.090 0.633 -10.010 1.00 85.31 91 LEU A CA 1
ATOM 745 C C . LEU A 1 91 ? 0.456 0.873 -11.428 1.00 85.31 91 LEU A C 1
ATOM 747 O O . LEU A 1 91 ? 1.654 1.109 -11.584 1.00 85.31 91 LEU A O 1
ATOM 751 N N . ASP A 1 92 ? -0.422 0.942 -12.432 1.00 87.69 92 ASP A N 1
ATOM 752 C CA . ASP A 1 92 ? -0.046 1.094 -13.848 1.00 87.69 92 ASP A CA 1
ATOM 753 C C . ASP A 1 92 ? 0.352 2.520 -14.258 1.00 87.69 92 ASP A C 1
ATOM 755 O O . ASP A 1 92 ? 0.617 2.779 -15.435 1.00 87.69 92 ASP A O 1
ATOM 759 N N . ALA A 1 93 ? 0.425 3.466 -13.316 1.00 90.06 93 ALA A N 1
ATOM 760 C CA . ALA A 1 93 ? 0.702 4.878 -13.604 1.00 90.06 93 ALA A CA 1
ATOM 761 C C . ALA A 1 93 ? 2.062 5.124 -14.286 1.00 90.06 93 ALA A C 1
ATOM 763 O O . ALA A 1 93 ? 2.301 6.209 -14.816 1.00 90.06 93 ALA A O 1
ATOM 764 N N . LEU A 1 94 ? 2.962 4.138 -14.257 1.00 89.56 94 LEU A N 1
ATOM 765 C CA . LEU A 1 94 ? 4.292 4.186 -14.867 1.00 89.56 94 LEU A CA 1
ATOM 766 C C . LEU A 1 94 ? 4.496 3.125 -15.952 1.00 89.56 94 LEU A C 1
ATOM 768 O O . LEU A 1 94 ? 5.612 2.978 -16.441 1.00 89.56 94 LEU A O 1
ATOM 772 N N . SER A 1 95 ? 3.433 2.429 -16.365 1.00 90.06 95 SER A N 1
ATOM 773 C CA . SER A 1 95 ? 3.481 1.369 -17.385 1.00 90.06 95 SER A CA 1
ATOM 774 C C . SER A 1 95 ? 4.160 1.813 -18.685 1.00 90.06 95 SER A C 1
ATOM 776 O O . SER A 1 95 ? 4.886 1.037 -19.292 1.00 90.06 95 SER A O 1
ATOM 778 N N . GLN A 1 96 ? 4.017 3.084 -19.072 1.00 94.44 96 GLN A N 1
ATOM 779 C CA . GLN A 1 96 ? 4.674 3.656 -20.254 1.00 94.44 96 GLN A CA 1
ATOM 780 C C . GLN A 1 96 ? 6.214 3.675 -20.194 1.00 94.44 96 GLN A C 1
ATOM 782 O O . GLN A 1 96 ? 6.857 3.838 -21.228 1.00 94.44 96 GLN A O 1
ATOM 787 N N . TYR A 1 97 ? 6.800 3.596 -18.996 1.00 95.31 97 TYR A N 1
ATOM 788 C CA . TYR A 1 97 ? 8.250 3.583 -18.792 1.00 95.31 97 TYR A CA 1
ATOM 789 C C . TYR A 1 97 ? 8.806 2.167 -18.661 1.00 95.31 97 TYR A C 1
ATOM 791 O O . TYR A 1 97 ? 10.019 1.997 -18.765 1.00 95.31 97 TYR A O 1
ATOM 799 N N . ASP A 1 98 ? 7.945 1.177 -18.424 1.00 95.38 98 ASP A N 1
ATOM 800 C CA . ASP A 1 98 ? 8.331 -0.225 -18.352 1.00 95.38 98 ASP A CA 1
ATOM 801 C C . ASP A 1 98 ? 8.623 -0.759 -19.764 1.00 95.38 98 ASP A C 1
ATOM 803 O O . ASP A 1 98 ? 7.802 -0.644 -20.672 1.00 95.38 98 ASP A O 1
ATOM 807 N N . ASP A 1 99 ? 9.806 -1.337 -19.955 1.00 96.19 99 ASP A N 1
ATOM 808 C CA . ASP A 1 99 ? 10.277 -1.865 -21.237 1.00 96.19 99 ASP A CA 1
ATOM 809 C C . ASP A 1 99 ? 10.043 -3.377 -21.406 1.00 96.19 99 ASP A C 1
ATOM 811 O O . ASP A 1 99 ? 10.450 -3.961 -22.411 1.00 96.19 99 ASP A O 1
ATOM 815 N N . GLY A 1 100 ? 9.392 -4.031 -20.439 1.00 95.69 100 GLY A N 1
ATOM 816 C CA . GLY A 1 100 ? 9.129 -5.469 -20.502 1.00 95.69 100 GLY A CA 1
ATOM 817 C C . GLY A 1 100 ? 10.324 -6.349 -20.129 1.00 95.69 100 GLY A C 1
ATOM 818 O O . GLY A 1 100 ? 10.247 -7.563 -20.314 1.00 95.69 100 GLY A O 1
ATOM 819 N N . LYS A 1 101 ? 11.425 -5.779 -19.618 1.00 95.94 101 LYS A N 1
ATOM 820 C CA . LYS A 1 101 ? 12.613 -6.543 -19.216 1.00 95.94 101 LYS A CA 1
ATOM 821 C C . LYS A 1 101 ? 12.268 -7.653 -18.218 1.00 95.94 101 LYS A C 1
ATOM 823 O O . LYS A 1 101 ? 11.522 -7.421 -17.273 1.00 95.94 101 LYS A O 1
ATOM 828 N N . ASP A 1 102 ? 12.869 -8.829 -18.376 1.00 95.94 102 ASP A N 1
ATOM 829 C CA . ASP A 1 102 ? 12.771 -9.881 -17.364 1.00 95.94 102 ASP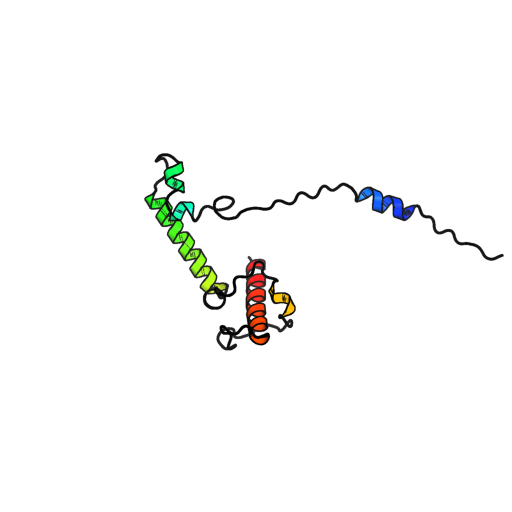 A CA 1
ATOM 830 C C . ASP A 1 102 ? 13.461 -9.453 -16.057 1.00 95.94 102 ASP A C 1
ATOM 832 O O . ASP A 1 102 ? 14.607 -8.991 -16.061 1.00 95.94 102 ASP A O 1
ATOM 836 N N . LEU A 1 103 ? 12.735 -9.574 -14.944 1.00 95.81 103 LEU A N 1
ATOM 837 C CA . LEU A 1 103 ? 13.165 -9.124 -13.619 1.00 95.81 103 LEU A CA 1
ATOM 838 C C . LEU A 1 103 ? 13.528 -10.279 -12.675 1.00 95.81 103 LEU A C 1
ATOM 840 O O . LEU A 1 103 ? 13.797 -10.013 -11.507 1.00 95.81 103 LEU A O 1
ATOM 844 N N . SER A 1 104 ? 13.542 -11.536 -13.139 1.00 93.94 104 SER A N 1
ATOM 845 C CA . SER A 1 104 ? 13.846 -12.698 -12.284 1.00 93.94 104 SER A CA 1
ATOM 846 C C . SER A 1 104 ? 15.207 -12.603 -11.587 1.00 93.94 104 SER A C 1
ATOM 848 O O . SER A 1 104 ? 15.305 -12.922 -10.406 1.00 93.94 104 SER A O 1
ATOM 850 N N . ASP A 1 105 ? 16.221 -12.113 -12.305 1.00 94.94 105 ASP A N 1
ATOM 851 C CA . ASP A 1 105 ? 17.600 -11.942 -11.826 1.00 94.94 105 ASP A CA 1
ATOM 852 C C . ASP A 1 105 ? 17.976 -10.454 -11.666 1.00 94.94 105 ASP A C 1
ATOM 854 O O . ASP A 1 105 ? 19.153 -10.087 -11.684 1.00 94.94 105 ASP A O 1
ATOM 858 N N . TYR A 1 106 ? 16.980 -9.564 -11.577 1.00 96.56 106 TYR A N 1
ATOM 859 C CA . TYR A 1 106 ? 17.218 -8.129 -11.438 1.00 96.56 106 TYR A CA 1
ATOM 860 C C . TYR A 1 106 ? 17.526 -7.762 -9.984 1.00 96.56 106 TYR A C 1
ATOM 862 O O . TYR A 1 106 ? 16.699 -7.950 -9.093 1.00 96.56 106 TYR A O 1
ATOM 870 N N . ASP A 1 107 ? 18.707 -7.191 -9.756 1.00 95.75 107 ASP A N 1
ATOM 871 C CA . ASP A 1 107 ? 19.136 -6.711 -8.443 1.00 95.75 107 ASP A CA 1
ATOM 872 C C . ASP A 1 107 ? 18.647 -5.272 -8.203 1.00 95.75 107 ASP A C 1
ATOM 874 O O . ASP A 1 107 ? 19.202 -4.307 -8.734 1.00 95.75 107 ASP A O 1
ATOM 878 N N . PHE A 1 108 ? 17.586 -5.136 -7.404 1.00 95.56 108 PHE A N 1
ATOM 879 C CA . PHE A 1 108 ? 16.996 -3.843 -7.044 1.00 95.56 108 PHE A CA 1
ATOM 880 C C . PHE A 1 108 ? 17.874 -3.013 -6.099 1.00 95.56 108 PHE A C 1
ATOM 882 O O . PHE A 1 108 ? 17.712 -1.795 -6.064 1.00 95.56 108 PHE A O 1
ATOM 889 N N . ASP A 1 109 ? 18.804 -3.629 -5.367 1.00 92.38 109 ASP A N 1
ATOM 890 C CA . ASP A 1 109 ? 19.671 -2.922 -4.419 1.00 92.38 109 ASP A CA 1
ATOM 891 C C . ASP A 1 109 ? 20.880 -2.288 -5.121 1.00 92.38 109 ASP A C 1
ATOM 893 O O . ASP A 1 109 ? 21.484 -1.342 -4.612 1.00 92.38 109 ASP A O 1
ATOM 897 N N . GLN A 1 110 ? 21.233 -2.788 -6.310 1.00 94.88 110 GLN A N 1
ATOM 898 C CA . GLN A 1 110 ? 22.374 -2.321 -7.106 1.00 94.88 110 GLN A CA 1
ATOM 899 C C . GLN A 1 110 ? 21.975 -1.587 -8.394 1.00 94.88 110 GLN A C 1
ATOM 901 O O . GLN A 1 110 ? 22.841 -1.215 -9.188 1.00 94.88 110 GLN A O 1
ATOM 906 N N . ASP A 1 111 ? 20.685 -1.327 -8.622 1.00 94.81 111 ASP A N 1
ATOM 907 C CA . ASP A 1 111 ? 20.232 -0.690 -9.861 1.00 94.81 111 ASP A CA 1
ATOM 908 C C . ASP A 1 111 ? 20.455 0.827 -9.923 1.00 94.81 111 ASP A C 1
ATOM 910 O O . ASP A 1 111 ? 20.198 1.458 -10.954 1.00 94.81 111 ASP A O 1
ATOM 914 N N . GLY A 1 112 ? 20.947 1.429 -8.838 1.00 92.94 112 GLY A N 1
ATOM 915 C CA . GLY A 1 112 ? 21.203 2.864 -8.743 1.00 92.94 112 GLY A CA 1
ATOM 916 C C . GLY A 1 112 ? 19.933 3.701 -8.891 1.00 92.94 112 GLY A C 1
ATOM 917 O O . GLY A 1 112 ? 19.979 4.779 -9.490 1.00 92.94 112 GLY A O 1
ATOM 918 N N . PHE A 1 113 ? 18.781 3.179 -8.467 1.00 93.81 113 PHE A N 1
ATOM 919 C CA . PHE A 1 113 ? 17.568 3.970 -8.299 1.00 93.81 113 PHE A CA 1
ATOM 920 C C . PHE A 1 113 ? 17.785 5.065 -7.249 1.00 93.81 113 PHE A C 1
ATOM 922 O O . PHE A 1 113 ? 18.432 4.853 -6.224 1.00 93.81 113 PHE A O 1
ATOM 929 N N . GLY A 1 114 ? 17.271 6.260 -7.522 1.00 87.25 114 GLY A N 1
ATOM 930 C CA . GLY A 1 114 ? 17.437 7.407 -6.642 1.00 87.25 114 GLY A CA 1
ATOM 931 C C . GLY A 1 114 ? 16.397 8.495 -6.901 1.00 87.25 114 GLY A C 1
ATOM 932 O O . GLY A 1 114 ? 15.505 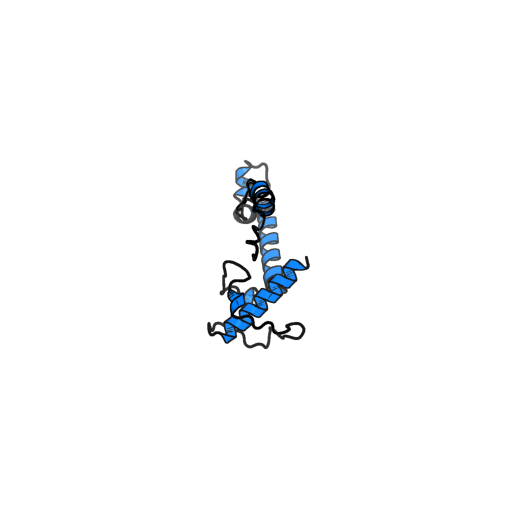8.314 -7.725 1.00 87.25 114 GLY A O 1
ATOM 933 N N . PRO A 1 115 ? 16.528 9.661 -6.245 1.00 81.38 115 PRO A N 1
ATOM 934 C CA . PRO A 1 115 ? 15.500 10.706 -6.227 1.00 81.38 115 PRO A CA 1
ATOM 935 C C . PRO A 1 115 ? 15.304 11.438 -7.569 1.00 81.38 115 PRO A C 1
ATOM 937 O O . PRO A 1 115 ? 14.434 12.303 -7.689 1.00 81.38 115 PRO A O 1
ATOM 940 N N . SER A 1 116 ? 16.122 11.145 -8.585 1.00 83.31 116 SER A N 1
ATOM 941 C CA . SER A 1 116 ? 15.984 11.765 -9.904 1.00 83.31 116 SER A CA 1
ATOM 942 C C . SER A 1 116 ? 14.668 11.344 -10.566 1.00 83.31 116 SER A C 1
ATOM 944 O O . SER A 1 116 ? 14.148 10.250 -10.364 1.00 83.31 116 SER A O 1
ATOM 946 N N . SER A 1 117 ? 14.106 12.254 -11.359 1.00 82.25 117 SER A N 1
ATOM 947 C CA . SER A 1 117 ? 12.872 12.042 -12.125 1.00 82.25 117 SER A CA 1
ATOM 948 C C . SER A 1 117 ? 13.138 11.923 -13.628 1.00 82.25 117 SER A C 1
ATOM 950 O O . SER A 1 117 ? 12.255 12.206 -14.440 1.00 82.25 117 SER A O 1
ATOM 952 N N . ASP A 1 118 ? 14.359 11.546 -14.008 1.00 91.81 118 ASP A N 1
ATOM 953 C CA . ASP A 1 118 ? 14.668 11.161 -15.383 1.00 91.81 118 ASP A CA 1
ATOM 954 C C . ASP A 1 118 ? 13.938 9.869 -15.785 1.00 91.81 118 ASP A C 1
ATOM 956 O O . ASP A 1 118 ? 13.394 9.128 -14.960 1.00 91.81 118 ASP A O 1
ATOM 960 N N . ASP A 1 119 ? 13.877 9.620 -17.090 1.00 92.31 119 ASP A N 1
ATOM 961 C CA . ASP A 1 119 ? 13.136 8.478 -17.621 1.00 92.31 119 ASP A CA 1
ATOM 962 C C . ASP A 1 119 ? 13.775 7.135 -17.237 1.00 92.31 119 ASP A C 1
ATOM 964 O O . ASP A 1 119 ? 13.066 6.135 -17.127 1.00 92.31 119 ASP A O 1
ATOM 968 N N . ASP A 1 120 ? 15.078 7.112 -16.942 1.00 93.75 120 ASP A N 1
ATOM 969 C CA . ASP A 1 120 ? 15.751 5.919 -16.433 1.00 93.75 120 ASP A CA 1
ATOM 970 C C . ASP A 1 120 ? 15.305 5.581 -15.001 1.00 93.75 120 ASP A C 1
ATOM 972 O O . ASP A 1 120 ? 15.000 4.423 -14.717 1.00 93.75 120 ASP A O 1
ATOM 976 N N . ASN A 1 121 ? 15.182 6.559 -14.098 1.00 93.50 121 ASN A N 1
ATOM 977 C CA . ASN A 1 121 ? 14.629 6.330 -12.760 1.00 93.50 121 ASN A CA 1
ATOM 978 C C . ASN A 1 121 ? 13.142 5.993 -12.806 1.00 93.50 121 ASN A C 1
ATOM 980 O O . ASN A 1 121 ? 12.697 5.123 -12.059 1.00 93.50 121 ASN A O 1
ATOM 984 N N . LYS A 1 122 ? 12.369 6.596 -13.717 1.00 93.94 122 LYS A N 1
ATOM 985 C CA . LYS A 1 122 ? 10.965 6.199 -13.910 1.00 93.94 122 LYS A CA 1
ATOM 986 C C . LYS A 1 122 ? 10.832 4.762 -14.406 1.00 93.94 122 LYS A C 1
ATOM 988 O O . LYS A 1 122 ? 9.922 4.073 -13.957 1.00 93.94 122 LYS A O 1
ATOM 993 N N . ARG A 1 123 ? 11.742 4.288 -15.265 1.00 95.69 123 ARG A N 1
ATOM 994 C CA . ARG A 1 123 ? 11.804 2.879 -15.686 1.00 95.69 123 ARG A CA 1
ATOM 995 C C . ARG A 1 123 ? 12.099 1.956 -14.501 1.00 95.69 123 ARG A C 1
ATOM 997 O O . ARG A 1 123 ? 11.378 0.988 -14.289 1.00 95.69 123 ARG A O 1
ATOM 1004 N N . LYS A 1 124 ? 13.090 2.291 -13.668 1.00 95.56 124 LYS A N 1
ATOM 1005 C CA . LYS A 1 124 ? 13.410 1.530 -12.440 1.00 95.56 124 LYS A CA 1
ATOM 1006 C C . LYS A 1 124 ? 12.258 1.518 -11.428 1.00 95.56 124 LYS A C 1
ATOM 1008 O O . LYS A 1 124 ? 12.027 0.509 -10.761 1.00 95.56 124 LYS A O 1
ATOM 1013 N N . LEU A 1 125 ? 11.521 2.622 -11.316 1.00 94.81 125 LEU A N 1
ATOM 1014 C CA . LEU A 1 125 ? 10.315 2.701 -10.495 1.00 94.81 125 LEU A CA 1
ATOM 1015 C C . LEU A 1 125 ? 9.182 1.841 -11.080 1.00 94.81 125 LEU A C 1
ATOM 1017 O O . LEU A 1 125 ? 8.502 1.139 -10.333 1.00 94.81 125 LEU A O 1
ATOM 1021 N N . ALA A 1 126 ? 9.024 1.822 -12.407 1.00 95.38 126 ALA A N 1
ATOM 1022 C CA . ALA A 1 126 ? 8.067 0.954 -13.089 1.00 95.38 126 ALA A CA 1
ATOM 1023 C C . ALA A 1 126 ? 8.365 -0.539 -12.846 1.00 95.38 126 ALA A C 1
ATOM 1025 O O . ALA A 1 126 ? 7.446 -1.304 -12.560 1.00 95.38 126 ALA A O 1
ATOM 1026 N N . TYR A 1 127 ? 9.641 -0.945 -12.829 1.00 96.12 127 TYR A N 1
ATOM 1027 C CA . TYR A 1 127 ? 10.027 -2.314 -12.465 1.00 96.12 127 TYR A CA 1
ATOM 1028 C C . TYR A 1 127 ? 9.571 -2.703 -11.055 1.00 96.12 127 TYR A C 1
ATOM 1030 O O . TYR A 1 127 ? 9.017 -3.787 -10.869 1.00 96.12 127 TYR A O 1
ATOM 1038 N N . ARG A 1 128 ? 9.761 -1.815 -10.067 1.00 94.50 128 ARG A N 1
ATOM 1039 C CA . ARG A 1 128 ? 9.298 -2.036 -8.685 1.00 94.50 128 ARG A CA 1
ATOM 1040 C C . ARG A 1 128 ? 7.778 -2.173 -8.637 1.00 94.50 128 ARG A C 1
ATOM 1042 O O . ARG A 1 128 ? 7.283 -3.130 -8.051 1.00 94.50 128 ARG A O 1
ATOM 1049 N N . HIS A 1 129 ? 7.046 -1.290 -9.320 1.00 94.25 129 HIS A N 1
ATOM 1050 C CA . HIS A 1 129 ? 5.585 -1.372 -9.441 1.00 94.25 129 HIS A CA 1
ATOM 1051 C C . HIS A 1 129 ? 5.118 -2.701 -10.046 1.00 94.25 129 HIS A C 1
ATOM 1053 O O . HIS A 1 129 ? 4.204 -3.325 -9.509 1.00 94.25 129 HIS A O 1
ATOM 1059 N N . ARG A 1 130 ? 5.767 -3.178 -11.116 1.00 94.44 130 ARG A N 1
ATOM 1060 C CA . ARG A 1 130 ? 5.437 -4.471 -11.727 1.00 94.44 130 ARG A CA 1
ATOM 1061 C C . ARG A 1 130 ? 5.678 -5.635 -10.769 1.00 94.44 130 ARG A C 1
ATOM 1063 O O . ARG A 1 130 ? 4.835 -6.521 -10.670 1.00 94.44 130 ARG A O 1
ATOM 1070 N N . VAL A 1 131 ? 6.793 -5.634 -10.039 1.00 94.00 131 VAL A N 1
ATOM 1071 C CA . VAL A 1 131 ? 7.064 -6.673 -9.031 1.00 94.00 131 VAL A CA 1
ATOM 1072 C C . VAL A 1 131 ? 6.046 -6.622 -7.893 1.00 94.00 131 VAL A C 1
ATOM 1074 O O . VAL A 1 131 ? 5.580 -7.673 -7.459 1.00 94.00 131 VAL A O 1
ATOM 1077 N N . ILE A 1 132 ? 5.657 -5.430 -7.433 1.00 93.12 132 ILE A N 1
ATOM 1078 C CA . ILE A 1 132 ? 4.599 -5.254 -6.427 1.00 93.12 132 ILE A CA 1
ATOM 1079 C C . ILE A 1 132 ? 3.281 -5.852 -6.931 1.00 93.12 132 ILE A C 1
ATOM 1081 O O . ILE A 1 132 ? 2.684 -6.664 -6.225 1.00 93.12 132 ILE A O 1
ATOM 1085 N N . ALA A 1 133 ? 2.867 -5.521 -8.159 1.00 92.31 133 ALA A N 1
ATOM 1086 C CA . ALA A 1 133 ? 1.654 -6.059 -8.772 1.00 92.31 133 ALA A CA 1
ATOM 1087 C C . ALA A 1 133 ? 1.689 -7.596 -8.843 1.00 92.31 133 ALA A C 1
ATOM 1089 O O . ALA A 1 133 ? 0.780 -8.262 -8.357 1.00 92.31 133 ALA A O 1
ATOM 1090 N N . GLN A 1 134 ? 2.793 -8.168 -9.331 1.00 91.81 134 GLN A N 1
ATOM 1091 C CA . GLN A 1 134 ? 2.976 -9.621 -9.408 1.00 91.81 134 GLN A CA 1
ATOM 1092 C C . GLN A 1 134 ? 2.979 -10.307 -8.038 1.00 91.81 134 GLN A C 1
ATOM 1094 O O . GLN A 1 134 ? 2.538 -11.450 -7.924 1.00 91.81 134 GLN A O 1
ATOM 1099 N N . LYS A 1 135 ? 3.522 -9.661 -6.998 1.00 90.75 135 LYS A N 1
ATOM 1100 C CA . LYS A 1 135 ? 3.465 -10.186 -5.627 1.00 90.75 135 LYS A CA 1
ATOM 1101 C C . LYS A 1 135 ? 2.034 -10.171 -5.105 1.00 90.75 135 LYS A C 1
ATOM 1103 O O . LYS A 1 135 ? 1.623 -11.156 -4.505 1.00 90.75 135 LYS A O 1
ATOM 1108 N N . TYR A 1 136 ? 1.294 -9.093 -5.356 1.00 90.12 136 TYR A N 1
ATOM 1109 C CA . TYR A 1 136 ? -0.092 -8.951 -4.920 1.00 90.12 136 TYR A CA 1
ATOM 1110 C C . TYR A 1 136 ? -1.026 -9.961 -5.606 1.00 90.12 136 TYR A C 1
ATOM 1112 O O . TYR A 1 136 ? -1.877 -10.541 -4.948 1.00 90.12 136 TYR A O 1
ATOM 1120 N N . GLU A 1 137 ? -0.828 -10.238 -6.899 1.00 89.56 137 GLU A N 1
ATOM 1121 C CA . GLU A 1 137 ? -1.619 -11.220 -7.665 1.00 89.56 137 GLU A CA 1
ATOM 1122 C C . GLU A 1 137 ? -1.417 -12.682 -7.235 1.00 89.56 137 GLU A C 1
ATOM 1124 O O . GLU A 1 137 ? -2.248 -13.536 -7.541 1.00 89.56 137 GLU A O 1
ATOM 1129 N N . LYS A 1 138 ? -0.294 -13.000 -6.582 1.00 78.00 138 LYS A N 1
ATOM 1130 C CA . LYS A 1 138 ? 0.059 -14.373 -6.180 1.00 78.00 138 LYS A CA 1
ATOM 1131 C C . LYS A 1 138 ? -0.469 -14.769 -4.797 1.00 78.00 138 LYS A C 1
ATOM 1133 O O . LYS A 1 138 ? -0.241 -15.913 -4.396 1.00 78.00 138 LYS A O 1
ATOM 1138 N N . VAL A 1 139 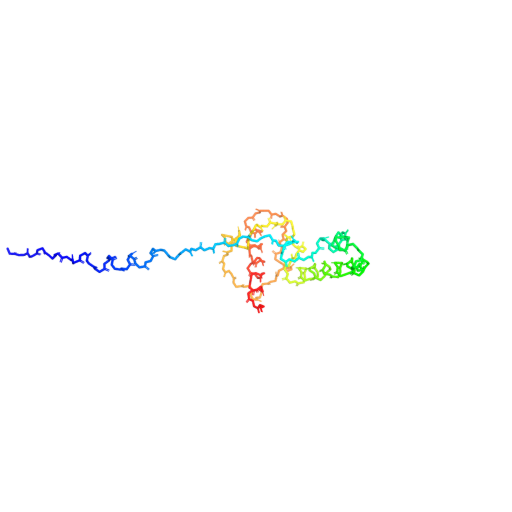? -1.102 -13.845 -4.074 1.00 53.81 139 VAL A N 1
ATOM 1139 C CA . VAL A 1 139 ? -1.744 -14.081 -2.767 1.00 53.81 139 VAL A CA 1
ATOM 1140 C C . VAL A 1 139 ? -3.194 -14.497 -2.977 1.00 53.81 139 VAL A C 1
ATOM 1142 O O . VAL A 1 139 ? -3.609 -15.471 -2.311 1.00 53.81 139 VAL A O 1
#

Sequence (139 aa):
MGENLRVPDEETKGIVESTMDRRLDVYVWDMDETLILLKSLLNGTYAEAFNGSKDLQKGLEIGKMWEKHILDLCDGYFFYEQIENYNKPFLDALSQYDDGKDLSDYDFDQDGFGPSSDDDNKRKLAYRHRVIAQKYEKV

Secondary structure (DSSP, 8-state):
--------TTHHHHHHHTSTT----------BTTTB-SHHHHSSHHHHTTTTSS-HHHHHHHHHHHHHHHHHHHHHHH-HHHHTT---SSGGGGGGG------TT--SSSS---S--SHHHHHHHHHHHHHHHHHHHT-